Protein AF-A0AAT9HGL9-F1 (afdb_monomer_lite)

Organism: NCBI:txid3074435

Radius of gyration: 11.96 Å; chains: 1; bounding box: 26×20×30 Å

InterPro domains:
  IPR039763 Damage-control phosphatase ARMT1 [PTHR12260] (1-65)

Secondary structure (DSSP, 8-state):
-TT----TTS-HHHHHTTSSS-EEEEEE--SS---S--HHHHHHHHHHHTTGGGTSS--EEEEEE-

pLDDT: mean 93.02, std 4.24, range [74.62, 97.56]

Sequence (66 aa):
MGDRYWPPTTPFAEVTAYFPGPVAALRTLKSDVITGLTAQTEAALDAAEGRRWRTGGTHALIQVRT

Structure (mmCIF, N/CA/C/O backbone):
data_AF-A0AAT9HGL9-F1
#
_entry.id   AF-A0AAT9HGL9-F1
#
loop_
_atom_site.group_PDB
_atom_site.id
_atom_site.type_symbol
_atom_site.label_atom_id
_atom_site.label_alt_id
_atom_site.label_comp_id
_atom_site.label_asym_id
_atom_site.label_entity_id
_atom_site.label_seq_id
_atom_site.pdbx_PDB_ins_code
_atom_site.Cartn_x
_atom_site.Cartn_y
_atom_site.Cartn_z
_atom_site.occupancy
_atom_site.B_iso_or_equiv
_atom_site.auth_seq_id
_atom_site.auth_comp_id
_atom_site.auth_asym_id
_atom_site.auth_atom_id
_atom_site.pdbx_PDB_model_num
ATOM 1 N N . MET A 1 1 ? 0.539 7.226 -8.831 1.00 74.62 1 MET A N 1
ATOM 2 C CA . MET A 1 1 ? -0.921 7.213 -8.562 1.00 74.62 1 MET A CA 1
ATOM 3 C C . MET A 1 1 ? -1.630 8.521 -8.934 1.00 74.62 1 MET A C 1
ATOM 5 O O . MET A 1 1 ? -2.834 8.475 -9.149 1.00 74.62 1 MET A O 1
ATOM 9 N N . GLY A 1 2 ? -0.925 9.658 -9.067 1.00 76.94 2 GLY A N 1
ATOM 10 C CA . GLY A 1 2 ? -1.473 10.870 -9.703 1.00 76.94 2 GLY A CA 1
ATOM 11 C C . GLY A 1 2 ? -2.528 11.635 -8.899 1.00 76.94 2 GLY A C 1
ATOM 12 O O . GLY A 1 2 ? -3.280 12.385 -9.503 1.00 76.94 2 GLY A O 1
ATOM 13 N N . ASP A 1 3 ? -2.596 11.405 -7.583 1.00 83.81 3 ASP A N 1
ATOM 14 C CA . ASP A 1 3 ? -3.548 12.032 -6.649 1.00 83.81 3 ASP A CA 1
ATOM 15 C C . ASP A 1 3 ? -5.020 11.972 -7.092 1.00 83.81 3 ASP A C 1
ATOM 17 O O . ASP A 1 3 ? -5.783 12.928 -7.002 1.00 83.81 3 ASP A O 1
ATOM 21 N N . ARG A 1 4 ? -5.417 10.817 -7.634 1.00 84.69 4 ARG A N 1
ATOM 22 C CA . ARG A 1 4 ? -6.796 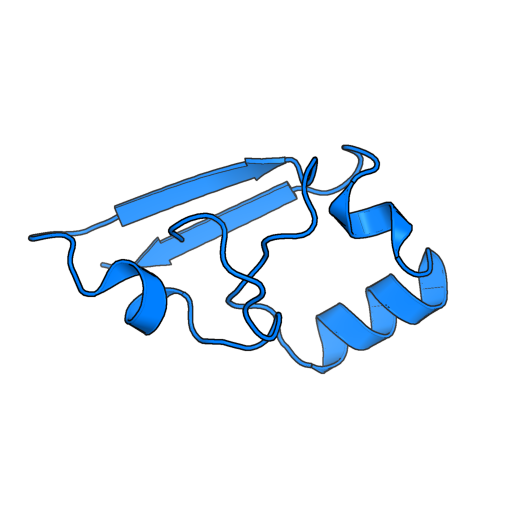10.550 -8.055 1.00 84.69 4 ARG A CA 1
ATOM 23 C C . ARG A 1 4 ? -7.501 9.665 -7.036 1.00 84.69 4 ARG A C 1
ATOM 25 O O . ARG A 1 4 ? -6.878 8.785 -6.436 1.00 84.69 4 ARG A O 1
ATOM 32 N N . TYR A 1 5 ? -8.815 9.842 -6.920 1.00 85.56 5 TYR A N 1
ATOM 33 C CA . TYR A 1 5 ? -9.694 8.931 -6.188 1.00 85.56 5 TYR A CA 1
ATOM 34 C C . TYR A 1 5 ? -9.874 7.623 -6.964 1.00 85.56 5 TYR A C 1
ATOM 36 O O . TYR A 1 5 ? -10.834 7.444 -7.710 1.00 85.56 5 TYR A O 1
AT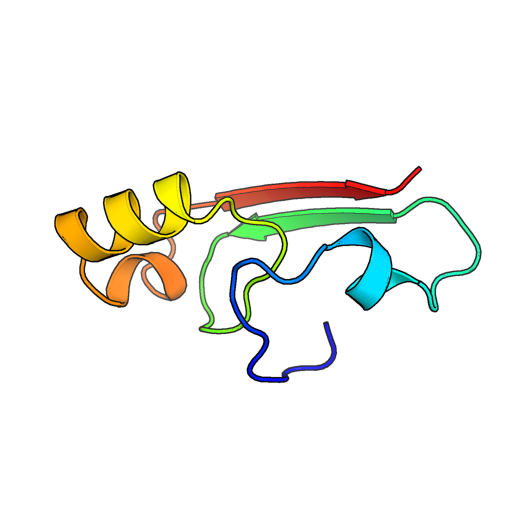OM 44 N N . TRP A 1 6 ? -8.918 6.713 -6.803 1.00 88.88 6 TRP A N 1
ATOM 45 C CA . TRP A 1 6 ? -9.022 5.347 -7.303 1.00 88.88 6 TRP A C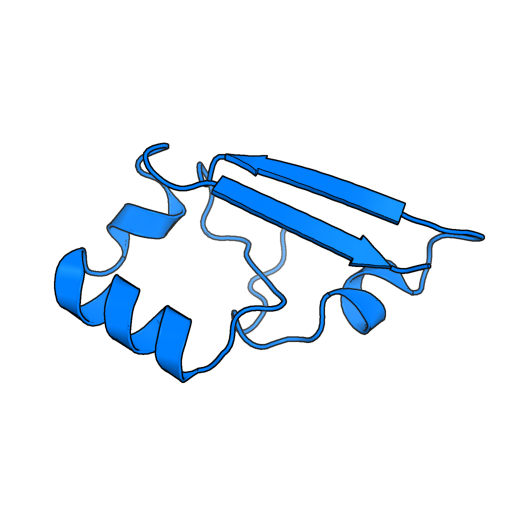A 1
ATOM 46 C C . TRP A 1 6 ? -9.893 4.498 -6.370 1.00 88.88 6 TRP A C 1
ATOM 48 O O . TRP A 1 6 ? -9.771 4.635 -5.148 1.00 88.88 6 TRP A O 1
ATOM 58 N N . PRO A 1 7 ? -10.712 3.570 -6.902 1.00 93.19 7 PRO A N 1
ATOM 59 C CA . PRO A 1 7 ? -11.199 2.449 -6.111 1.00 93.19 7 PRO A CA 1
ATOM 60 C C . PRO A 1 7 ? -10.009 1.751 -5.428 1.00 93.19 7 PRO A C 1
ATOM 62 O O . PRO A 1 7 ? -9.030 1.443 -6.118 1.00 93.19 7 PRO A O 1
ATOM 65 N N . PRO A 1 8 ? -10.051 1.472 -4.116 1.00 92.44 8 PRO A N 1
ATOM 66 C CA . PRO A 1 8 ? -8.923 0.866 -3.395 1.00 92.44 8 PRO A CA 1
ATOM 67 C C . PRO A 1 8 ? -8.487 -0.497 -3.932 1.00 92.44 8 PRO A C 1
ATOM 69 O O . PRO A 1 8 ? -7.330 -0.887 -3.772 1.00 92.44 8 PRO A O 1
ATOM 72 N N . THR A 1 9 ? -9.390 -1.184 -4.626 1.00 95.44 9 THR A N 1
ATOM 73 C CA . THR A 1 9 ? -9.166 -2.463 -5.304 1.00 95.44 9 THR A CA 1
ATOM 74 C C . THR A 1 9 ? -8.577 -2.339 -6.711 1.00 95.44 9 THR A C 1
ATOM 76 O O . THR A 1 9 ? -8.239 -3.355 -7.313 1.00 95.44 9 THR A O 1
ATOM 79 N N . THR A 1 10 ? -8.403 -1.120 -7.240 1.00 96.12 10 THR A N 1
ATOM 80 C CA . THR A 1 10 ? -7.765 -0.893 -8.550 1.00 96.12 10 THR A CA 1
ATOM 81 C C . THR A 1 10 ? -6.371 -1.526 -8.556 1.00 96.12 10 THR A C 1
ATOM 83 O O . THR A 1 10 ? -5.595 -1.231 -7.644 1.00 96.12 10 THR A O 1
ATOM 86 N N . PRO A 1 11 ? -5.996 -2.353 -9.547 1.00 95.56 11 PRO A N 1
ATOM 87 C CA . PRO A 1 11 ? -4.690 -3.003 -9.557 1.00 95.56 11 PRO A CA 1
ATOM 88 C C . PRO A 1 11 ? -3.524 -2.002 -9.572 1.00 95.56 11 PRO A C 1
ATOM 90 O O . PRO A 1 11 ? -3.445 -1.110 -10.418 1.00 95.56 11 PRO A O 1
ATOM 93 N N . PHE A 1 12 ? -2.552 -2.187 -8.672 1.00 94.94 12 PHE A N 1
ATOM 94 C CA . PHE A 1 12 ? -1.344 -1.348 -8.613 1.00 94.94 12 PHE A CA 1
ATOM 95 C C . PHE A 1 12 ? -0.550 -1.367 -9.931 1.00 94.94 12 PHE A C 1
ATOM 97 O O . PHE A 1 12 ? 0.018 -0.351 -10.339 1.00 94.94 12 PHE A O 1
ATOM 104 N N . ALA A 1 13 ? -0.539 -2.513 -10.620 1.00 94.50 13 ALA A N 1
ATOM 105 C CA . ALA A 1 13 ? 0.150 -2.688 -11.895 1.00 94.50 13 ALA A CA 1
ATOM 106 C C . ALA A 1 13 ? -0.418 -1.781 -13.001 1.00 94.50 13 ALA A C 1
ATOM 108 O O . ALA A 1 13 ? 0.359 -1.179 -13.741 1.00 94.50 13 ALA A O 1
ATOM 109 N N . GLU A 1 14 ? -1.744 -1.619 -13.066 1.00 94.44 14 GLU A N 1
ATOM 110 C CA . GLU A 1 14 ? -2.405 -0.738 -14.037 1.00 94.44 14 GLU A CA 1
ATOM 111 C C . GLU A 1 14 ? -2.077 0.730 -13.760 1.00 94.44 14 GLU A C 1
ATOM 113 O O . GLU A 1 14 ? -1.658 1.469 -14.649 1.00 94.44 14 GLU A O 1
ATOM 118 N N . VAL A 1 15 ? -2.172 1.149 -12.496 1.00 94.56 15 VAL A N 1
ATOM 119 C CA . VAL A 1 15 ? -1.930 2.546 -12.099 1.00 94.56 15 VAL A CA 1
ATOM 120 C C . VAL A 1 15 ? -0.466 2.948 -12.262 1.00 94.56 15 VAL A C 1
ATOM 122 O O . VAL A 1 15 ? -0.170 4.133 -12.408 1.00 94.56 15 VAL A O 1
ATOM 125 N N . THR A 1 16 ? 0.459 1.990 -12.246 1.00 95.00 16 THR A N 1
ATOM 126 C CA . THR A 1 16 ? 1.891 2.238 -12.453 1.00 95.00 16 THR A CA 1
ATOM 127 C C . THR A 1 16 ? 2.359 1.960 -13.877 1.00 95.00 16 THR A C 1
ATOM 129 O O . THR A 1 16 ? 3.525 2.227 -14.162 1.00 95.00 16 THR A O 1
ATOM 132 N N . ALA A 1 17 ? 1.502 1.469 -14.786 1.00 94.25 17 ALA A N 1
ATOM 133 C CA . ALA A 1 17 ? 1.847 0.990 -16.140 1.00 94.25 17 ALA A CA 1
ATOM 134 C C . ALA A 1 17 ? 2.739 1.943 -16.959 1.00 94.25 17 ALA A C 1
ATOM 136 O O . ALA A 1 17 ? 3.523 1.496 -17.785 1.00 94.25 17 ALA A O 1
ATOM 137 N N . TYR A 1 18 ? 2.678 3.245 -16.678 1.00 93.25 18 TYR A N 1
ATOM 138 C CA . TYR A 1 18 ? 3.484 4.275 -17.332 1.00 93.25 18 TYR A CA 1
ATOM 139 C C . TYR A 1 18 ? 4.990 4.240 -17.002 1.00 93.25 18 TYR A C 1
ATOM 141 O O . TYR A 1 18 ? 5.775 4.871 -17.705 1.00 93.25 18 TYR A O 1
ATOM 149 N N . PHE A 1 19 ? 5.418 3.565 -15.930 1.00 92.94 19 PHE A N 1
ATOM 150 C CA . PHE A 1 19 ? 6.842 3.447 -15.609 1.00 92.94 19 PHE A CA 1
ATOM 151 C C . PHE A 1 19 ? 7.542 2.452 -16.549 1.00 92.94 19 PHE A C 1
ATOM 153 O O . PHE A 1 19 ? 7.016 1.356 -16.745 1.00 92.94 19 PHE A O 1
ATOM 160 N N . PRO A 1 20 ? 8.752 2.766 -17.052 1.00 94.25 20 PRO A N 1
ATOM 161 C CA . PRO A 1 20 ? 9.440 1.969 -18.074 1.00 94.25 20 PRO A CA 1
ATOM 162 C C . PRO A 1 20 ? 10.082 0.667 -17.558 1.00 94.25 20 PRO A C 1
ATOM 164 O O . PRO A 1 20 ? 10.663 -0.074 -18.343 1.00 94.25 20 PRO A O 1
ATOM 167 N N . GLY A 1 21 ? 10.015 0.383 -16.256 1.00 94.75 21 GLY A N 1
ATOM 168 C CA . GLY A 1 21 ? 10.629 -0.800 -15.647 1.00 94.75 21 GLY A CA 1
ATOM 169 C C . GLY A 1 21 ? 10.009 -1.154 -14.294 1.00 94.75 21 GLY A C 1
ATOM 170 O O . GLY A 1 21 ? 8.963 -0.597 -13.945 1.00 94.75 21 GLY A O 1
ATOM 171 N N . PRO A 1 22 ? 10.620 -2.070 -13.526 1.00 95.62 22 PRO A N 1
ATOM 172 C CA . PRO A 1 22 ? 10.116 -2.474 -12.218 1.00 95.62 22 PRO A CA 1
ATOM 173 C C . PRO A 1 22 ? 9.966 -1.298 -11.245 1.00 95.62 22 PRO A C 1
ATOM 175 O O . PRO A 1 22 ? 10.800 -0.393 -11.212 1.00 95.62 22 PRO A O 1
ATOM 178 N N . VAL A 1 23 ? 8.908 -1.315 -10.433 1.00 96.00 23 VAL A N 1
ATOM 179 C CA . VAL A 1 23 ? 8.605 -0.271 -9.441 1.00 96.00 23 VAL A CA 1
ATOM 180 C C . VAL A 1 23 ? 8.197 -0.903 -8.121 1.00 96.00 23 VAL A C 1
ATOM 182 O O . VAL A 1 23 ? 7.363 -1.807 -8.087 1.00 96.00 23 VAL A O 1
ATOM 185 N N . ALA A 1 24 ? 8.727 -0.358 -7.027 1.00 96.12 24 ALA A N 1
ATOM 186 C CA . ALA A 1 24 ? 8.277 -0.642 -5.673 1.00 96.12 24 ALA A CA 1
ATOM 187 C C . ALA A 1 24 ? 7.795 0.644 -4.988 1.00 96.12 24 ALA A C 1
ATOM 189 O O . ALA A 1 24 ? 8.439 1.689 -5.080 1.00 96.12 24 ALA A O 1
ATOM 190 N N . ALA A 1 25 ? 6.670 0.562 -4.282 1.00 94.25 25 ALA A N 1
ATOM 191 C CA . ALA A 1 25 ? 6.147 1.621 -3.431 1.00 94.25 25 ALA A CA 1
ATOM 192 C C . ALA A 1 25 ? 6.097 1.129 -1.981 1.00 94.25 25 ALA A C 1
ATOM 194 O O . ALA A 1 25 ? 5.369 0.188 -1.667 1.00 94.25 25 ALA A O 1
ATOM 195 N N . LEU A 1 26 ? 6.864 1.781 -1.105 1.00 95.38 26 LEU A N 1
ATOM 196 C CA . LEU A 1 26 ? 6.842 1.579 0.343 1.00 95.38 26 LEU A CA 1
ATOM 197 C C . LEU A 1 26 ? 6.213 2.826 0.957 1.00 95.38 26 LEU A C 1
ATOM 199 O O . LEU A 1 26 ? 6.770 3.920 0.838 1.00 95.38 26 LEU A O 1
ATOM 203 N N . ARG A 1 27 ? 5.026 2.692 1.553 1.00 93.62 27 ARG A N 1
ATOM 204 C CA . ARG A 1 27 ? 4.249 3.863 1.974 1.00 93.62 27 ARG A CA 1
ATOM 205 C C . ARG A 1 27 ? 3.447 3.616 3.242 1.00 93.62 27 ARG A C 1
ATOM 207 O O . ARG A 1 27 ? 2.626 2.707 3.292 1.00 93.62 27 ARG A O 1
ATOM 214 N N . THR A 1 28 ? 3.598 4.516 4.209 1.00 94.50 28 THR A N 1
ATOM 215 C CA . THR A 1 28 ? 2.658 4.678 5.325 1.00 94.50 28 THR A CA 1
ATOM 216 C C . THR A 1 28 ? 1.405 5.427 4.864 1.00 94.50 28 THR A C 1
ATOM 218 O O . THR A 1 28 ? 1.501 6.447 4.177 1.00 94.50 28 THR A O 1
ATOM 221 N N . LEU A 1 29 ? 0.226 4.952 5.254 1.00 92.00 29 LEU A N 1
ATOM 222 C CA . LEU A 1 29 ? -1.066 5.519 4.878 1.00 92.00 29 LEU A CA 1
ATOM 223 C C . LEU A 1 29 ? -1.332 6.839 5.610 1.00 92.00 29 LEU A C 1
ATOM 225 O O . LEU A 1 29 ? -1.693 6.861 6.784 1.00 92.00 29 LEU A O 1
ATOM 229 N N . LYS A 1 30 ? -1.118 7.947 4.896 1.00 91.12 30 LYS A N 1
ATOM 230 C CA . LYS A 1 30 ? -1.328 9.326 5.371 1.00 91.12 30 LYS A CA 1
ATOM 231 C C . LYS A 1 30 ? -2.203 10.152 4.413 1.00 91.12 30 LYS A C 1
ATOM 233 O O . LYS A 1 30 ? -2.197 11.374 4.470 1.00 91.12 30 LYS A O 1
ATOM 238 N N . SER A 1 31 ? -2.886 9.494 3.478 1.00 89.44 31 SER A N 1
ATOM 239 C CA . SER A 1 31 ? -3.674 10.113 2.405 1.00 89.44 31 SER A CA 1
ATOM 240 C C . SER A 1 31 ? -4.723 9.120 1.903 1.00 89.44 31 SER A C 1
ATOM 242 O O . SER A 1 31 ? -4.456 7.917 1.867 1.00 89.44 31 SER A O 1
ATOM 244 N N . ASP A 1 32 ? -5.881 9.625 1.467 1.00 87.69 32 ASP A N 1
ATOM 245 C CA . ASP A 1 32 ? -6.991 8.828 0.929 1.00 87.69 32 ASP A CA 1
ATOM 246 C C . ASP A 1 32 ? -6.623 7.980 -0.294 1.00 87.69 32 ASP A C 1
ATOM 248 O O . ASP A 1 32 ? -7.245 6.943 -0.529 1.00 87.69 32 ASP A O 1
ATOM 252 N N . VAL A 1 33 ? -5.619 8.394 -1.073 1.00 90.56 33 VAL A N 1
ATOM 253 C CA . VAL A 1 33 ? -5.207 7.675 -2.283 1.00 90.56 33 VAL A CA 1
ATOM 254 C C . VAL A 1 33 ? -4.669 6.306 -1.898 1.00 90.56 33 VAL A C 1
ATOM 256 O O . VAL A 1 33 ? -3.680 6.211 -1.170 1.00 90.56 33 VAL A O 1
ATOM 259 N N . ILE A 1 34 ? -5.273 5.245 -2.426 1.00 92.94 34 ILE A N 1
ATOM 260 C CA . ILE A 1 34 ? -4.829 3.864 -2.243 1.00 92.94 34 ILE A CA 1
ATOM 261 C C . ILE A 1 34 ? -5.298 2.989 -3.408 1.00 92.94 34 ILE A C 1
ATOM 263 O O . ILE A 1 34 ? -6.326 3.261 -4.017 1.00 92.94 34 ILE A O 1
ATOM 267 N N . THR A 1 35 ? -4.516 1.962 -3.737 1.00 94.50 35 THR A N 1
ATOM 268 C CA . THR A 1 35 ? -4.791 0.990 -4.806 1.00 94.50 35 THR A CA 1
ATOM 269 C C . THR A 1 35 ? -4.248 -0.375 -4.388 1.00 94.50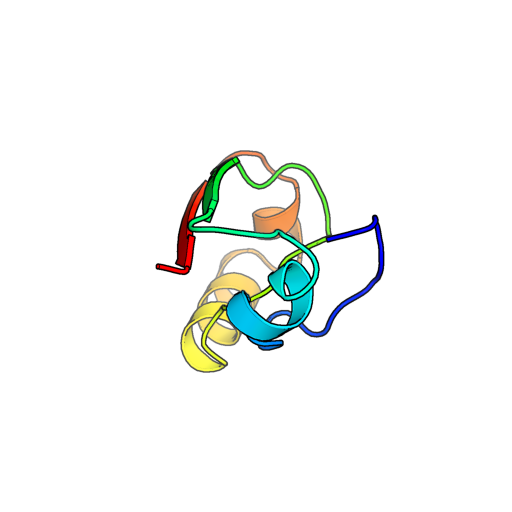 35 THR A C 1
ATOM 271 O O . THR A 1 35 ? -3.445 -0.459 -3.456 1.00 94.50 35 THR A O 1
ATOM 274 N N . GLY A 1 36 ? -4.639 -1.437 -5.086 1.00 95.19 36 GLY A N 1
ATOM 275 C CA . GLY A 1 36 ? -4.088 -2.784 -4.955 1.00 95.19 36 GLY A CA 1
ATOM 276 C C . GLY A 1 36 ? -4.458 -3.521 -3.668 1.00 95.19 36 GLY A C 1
ATOM 277 O O . GLY A 1 36 ? -3.759 -4.467 -3.311 1.00 95.19 36 GLY A O 1
ATOM 278 N N . LEU A 1 37 ? -5.516 -3.105 -2.968 1.00 96.06 37 LEU A N 1
ATOM 279 C CA . LEU A 1 37 ? -6.084 -3.891 -1.874 1.00 96.06 37 LEU A CA 1
ATOM 280 C C . LEU A 1 37 ? -7.026 -4.974 -2.402 1.00 96.06 37 LEU A C 1
ATOM 282 O O . LEU A 1 37 ? -7.631 -4.836 -3.463 1.00 96.06 37 LEU A O 1
ATOM 286 N N . THR A 1 38 ? -7.207 -6.037 -1.621 1.00 96.06 38 THR A N 1
ATOM 287 C CA . THR A 1 38 ? -8.348 -6.935 -1.830 1.00 96.06 38 THR A CA 1
ATOM 288 C C . THR A 1 38 ? -9.610 -6.305 -1.240 1.00 96.06 38 THR A C 1
ATOM 290 O O . THR A 1 38 ? -9.534 -5.572 -0.251 1.00 96.06 38 THR A O 1
ATOM 293 N N . ALA A 1 39 ? -10.779 -6.639 -1.793 1.00 95.75 39 ALA A N 1
ATOM 294 C CA . ALA A 1 39 ? -12.059 -6.200 -1.232 1.00 95.75 39 ALA A CA 1
ATOM 295 C C . ALA A 1 39 ? -12.237 -6.657 0.229 1.00 95.75 39 ALA A C 1
ATOM 297 O O . ALA A 1 39 ? -12.789 -5.930 1.049 1.00 95.75 39 ALA A O 1
ATOM 298 N N . GLN A 1 40 ? -11.716 -7.839 0.577 1.00 97.56 40 GLN A N 1
ATOM 299 C CA . GLN A 1 40 ? -11.741 -8.355 1.946 1.00 97.56 40 GLN A CA 1
ATOM 300 C C . GLN A 1 40 ? -10.893 -7.497 2.896 1.00 97.56 40 GLN A C 1
ATOM 302 O O . GLN A 1 40 ? -11.334 -7.185 3.999 1.00 97.56 40 GLN A O 1
ATOM 307 N N . THR A 1 41 ? -9.685 -7.107 2.477 1.00 96.50 41 THR A N 1
ATOM 308 C CA . THR A 1 41 ? -8.801 -6.246 3.273 1.00 96.50 41 THR A CA 1
ATOM 309 C C . THR A 1 41 ? -9.417 -4.867 3.480 1.00 96.50 41 THR A C 1
ATOM 311 O O . THR A 1 41 ? -9.413 -4.370 4.602 1.00 96.50 41 THR A O 1
ATOM 314 N N . GLU A 1 42 ? -9.972 -4.265 2.425 1.00 95.88 42 GLU A N 1
ATOM 315 C CA . GLU A 1 42 ? -10.672 -2.982 2.528 1.00 95.88 42 GLU A CA 1
ATOM 316 C C . GLU A 1 42 ? -11.846 -3.066 3.510 1.00 95.88 42 GLU A C 1
ATOM 318 O O . GLU A 1 42 ? -11.915 -2.263 4.436 1.00 95.88 42 GLU A O 1
ATOM 323 N N . ALA A 1 43 ? -12.712 -4.073 3.366 1.00 96.69 43 ALA A N 1
ATOM 324 C CA . ALA A 1 43 ? -13.868 -4.249 4.240 1.00 96.69 43 ALA A CA 1
ATOM 325 C C . ALA A 1 43 ? -13.469 -4.456 5.710 1.00 96.69 43 ALA A C 1
ATOM 327 O O . ALA A 1 43 ? -14.107 -3.902 6.601 1.00 96.69 43 ALA A O 1
ATOM 328 N N . ALA A 1 44 ? -12.406 -5.222 5.976 1.00 97.31 44 ALA A N 1
ATOM 329 C CA . ALA A 1 44 ? -11.911 -5.442 7.333 1.00 97.31 44 ALA A CA 1
ATOM 330 C C . ALA A 1 44 ? -11.383 -4.146 7.975 1.00 97.31 44 ALA A C 1
ATOM 332 O O . ALA A 1 44 ? -11.681 -3.869 9.136 1.00 97.31 44 ALA A O 1
ATOM 333 N N . LEU A 1 45 ? -10.634 -3.339 7.218 1.00 96.06 45 LEU A N 1
ATOM 334 C CA . LEU A 1 45 ? -10.101 -2.060 7.689 1.00 96.06 45 LEU A CA 1
ATOM 335 C C . LEU A 1 45 ? -11.210 -1.022 7.894 1.00 96.06 45 LEU A C 1
ATOM 337 O O . LEU A 1 45 ? -11.231 -0.334 8.915 1.00 96.06 45 LEU A O 1
ATOM 341 N N . ASP A 1 46 ? -12.162 -0.943 6.961 1.00 95.94 46 ASP A N 1
ATOM 342 C CA . ASP A 1 46 ? -13.323 -0.062 7.085 1.00 95.94 46 ASP A CA 1
ATOM 343 C C . ASP A 1 46 ? -14.202 -0.467 8.287 1.00 95.94 46 ASP A C 1
ATOM 345 O O . ASP A 1 46 ? -14.682 0.406 9.011 1.00 95.94 46 ASP A O 1
ATOM 349 N N . ALA A 1 47 ? -14.367 -1.764 8.567 1.00 97.56 47 ALA A N 1
ATOM 350 C CA . ALA A 1 47 ? -15.101 -2.239 9.741 1.00 97.56 47 ALA A CA 1
ATOM 351 C C . ALA A 1 47 ? -14.385 -1.923 11.068 1.00 97.56 47 ALA A C 1
ATOM 353 O O . ALA A 1 47 ? -15.045 -1.600 12.055 1.00 97.56 47 ALA A O 1
ATOM 354 N N . ALA A 1 48 ? -13.052 -2.011 11.102 1.00 96.62 48 ALA A N 1
ATOM 355 C CA . ALA A 1 48 ? -12.267 -1.783 12.314 1.00 96.62 48 ALA A CA 1
ATOM 356 C C . ALA A 1 48 ? -12.074 -0.291 12.640 1.00 96.62 48 ALA A C 1
ATOM 358 O O . ALA A 1 48 ? -12.145 0.105 13.803 1.00 96.62 48 ALA A O 1
ATOM 359 N N . GLU A 1 49 ? -11.820 0.545 11.629 1.00 95.19 49 GLU A N 1
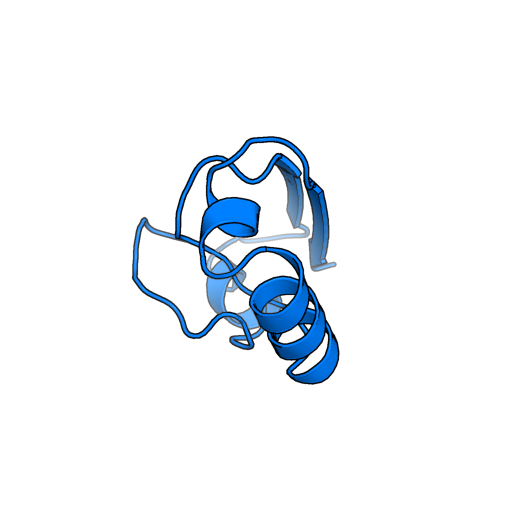ATOM 360 C CA . GLU A 1 49 ? -11.336 1.924 11.815 1.00 95.19 49 GLU A CA 1
ATOM 361 C C . GLU A 1 49 ? -12.098 2.968 10.981 1.00 95.19 49 GLU A C 1
ATOM 363 O O . GLU A 1 49 ? -11.731 4.153 10.948 1.00 95.19 49 GLU A O 1
ATOM 368 N N . GLY A 1 50 ? -13.169 2.562 10.294 1.00 92.81 50 GLY A N 1
ATOM 369 C CA . GLY A 1 50 ? -13.896 3.426 9.370 1.00 92.81 50 GLY A CA 1
ATOM 370 C C . GLY A 1 50 ? -12.969 3.929 8.269 1.00 92.81 50 GLY A C 1
ATOM 371 O O . GLY A 1 50 ? -12.193 3.183 7.698 1.00 92.81 50 GLY A O 1
ATOM 372 N N . ARG A 1 51 ? -12.983 5.230 7.980 1.00 89.38 51 ARG A N 1
ATOM 373 C CA . ARG A 1 51 ? -12.084 5.820 6.970 1.00 89.38 51 ARG A CA 1
ATOM 374 C C . ARG A 1 51 ? -10.684 6.158 7.507 1.00 89.38 51 ARG A C 1
ATOM 376 O O . ARG A 1 51 ? -9.809 6.490 6.707 1.00 89.38 51 ARG A O 1
ATOM 383 N N . ARG A 1 52 ? -10.449 6.120 8.829 1.00 92.50 52 ARG A N 1
ATOM 384 C CA . ARG A 1 52 ? -9.218 6.671 9.436 1.00 92.50 52 ARG A CA 1
ATOM 385 C C . ARG A 1 52 ? -7.959 5.875 9.122 1.00 92.50 52 ARG A C 1
ATOM 387 O O . ARG A 1 52 ? -6.889 6.476 9.084 1.00 92.50 52 ARG A O 1
ATOM 394 N N . TRP A 1 53 ? -8.060 4.581 8.837 1.00 93.19 53 TRP A N 1
ATOM 395 C CA . TRP A 1 53 ? -6.892 3.758 8.499 1.00 93.19 53 TRP A CA 1
ATOM 396 C C . TRP A 1 53 ? -6.143 4.267 7.251 1.00 93.19 53 TRP A C 1
ATOM 398 O O . TRP A 1 53 ? -4.948 4.016 7.101 1.00 93.19 53 TRP A O 1
ATOM 408 N N . ARG A 1 54 ? -6.811 5.038 6.373 1.00 91.88 54 ARG A N 1
ATOM 409 C CA . ARG A 1 54 ? -6.204 5.659 5.180 1.00 91.88 54 ARG A CA 1
ATOM 410 C C . ARG A 1 54 ? -5.313 6.870 5.508 1.00 91.88 54 ARG A C 1
ATOM 412 O O . ARG A 1 54 ? -4.392 7.176 4.751 1.00 91.88 54 ARG A O 1
ATOM 419 N N . THR A 1 55 ? -5.564 7.569 6.616 1.00 93.25 55 THR A N 1
ATOM 420 C CA . THR A 1 55 ? -4.923 8.865 6.928 1.00 93.25 55 THR A CA 1
ATOM 421 C C . THR A 1 55 ? -4.231 8.915 8.287 1.00 93.25 55 THR A C 1
ATOM 423 O O . THR A 1 55 ? -3.396 9.790 8.507 1.00 93.25 55 THR A O 1
ATOM 426 N N . GLY A 1 56 ? -4.522 7.971 9.184 1.00 90.12 56 GLY A N 1
ATOM 427 C CA . GLY A 1 56 ? -4.026 7.955 10.560 1.00 90.12 56 GLY A CA 1
ATOM 428 C C . GLY A 1 56 ? -2.534 7.652 10.708 1.00 90.12 56 GLY A C 1
ATOM 429 O O . GLY A 1 56 ? -1.996 7.790 11.801 1.00 90.12 56 GLY A O 1
ATOM 430 N N . GLY A 1 57 ? -1.843 7.240 9.642 1.00 90.06 57 GLY A N 1
ATOM 431 C CA . GLY A 1 57 ? -0.413 6.935 9.692 1.00 90.06 57 GLY A CA 1
ATOM 432 C C . GLY A 1 57 ? -0.062 5.644 10.438 1.00 90.06 57 GLY A C 1
ATOM 433 O O . GLY A 1 57 ? 1.116 5.389 10.665 1.00 90.06 57 GLY A O 1
ATOM 434 N N . THR A 1 58 ? -1.060 4.840 10.810 1.00 92.81 58 THR A N 1
ATOM 435 C CA . THR A 1 58 ? -0.919 3.602 11.597 1.00 92.81 58 THR A CA 1
ATOM 436 C C . THR A 1 58 ? -0.720 2.355 10.737 1.00 92.81 58 THR A C 1
ATOM 438 O O . THR A 1 58 ? -0.292 1.322 11.240 1.00 92.81 58 THR A O 1
ATOM 441 N N . HIS A 1 59 ? -0.994 2.458 9.435 1.00 94.00 59 HIS A N 1
ATOM 442 C CA . HIS A 1 59 ? -0.916 1.364 8.470 1.00 94.00 59 HIS A CA 1
ATOM 443 C C . HIS A 1 59 ? 0.114 1.663 7.386 1.00 94.00 59 HIS A C 1
ATOM 445 O O . HIS A 1 59 ? 0.366 2.823 7.050 1.00 94.00 59 HIS A O 1
ATOM 451 N N . ALA A 1 60 ? 0.691 0.617 6.799 1.00 93.88 60 ALA A N 1
ATOM 452 C CA . ALA A 1 60 ? 1.625 0.738 5.690 1.00 93.88 60 ALA A CA 1
ATOM 453 C C . ALA A 1 60 ? 1.409 -0.362 4.648 1.00 93.88 60 ALA A C 1
ATOM 455 O O . ALA A 1 60 ? 0.885 -1.431 4.950 1.00 93.88 60 ALA A O 1
ATOM 456 N N . LEU A 1 61 ? 1.832 -0.075 3.419 1.00 93.94 61 LEU A N 1
ATOM 457 C CA . LEU A 1 61 ? 1.795 -0.991 2.286 1.00 93.94 61 LEU A CA 1
ATOM 458 C C . LEU A 1 61 ? 3.195 -1.114 1.690 1.00 93.94 61 LEU A C 1
ATOM 460 O O . LEU A 1 61 ? 3.937 -0.127 1.619 1.00 93.94 61 LEU A O 1
ATOM 464 N N . ILE A 1 62 ? 3.484 -2.297 1.161 1.00 95.56 62 ILE A N 1
ATOM 465 C CA . ILE A 1 62 ? 4.576 -2.522 0.220 1.00 95.56 62 ILE A CA 1
ATOM 466 C C . ILE A 1 62 ? 3.950 -3.106 -1.042 1.00 95.56 62 ILE A C 1
ATOM 468 O O . ILE A 1 62 ? 3.291 -4.140 -0.982 1.00 95.56 62 ILE A O 1
ATOM 472 N N . GLN A 1 63 ? 4.118 -2.427 -2.173 1.00 95.56 63 GLN A N 1
ATOM 473 C CA . GLN A 1 63 ? 3.566 -2.855 -3.459 1.00 95.56 63 GLN A CA 1
ATOM 474 C C . GLN A 1 63 ? 4.677 -2.900 -4.493 1.00 95.56 63 GLN A C 1
ATOM 476 O O . GLN A 1 63 ? 5.452 -1.952 -4.601 1.00 95.56 63 GLN A O 1
ATOM 481 N N . VAL A 1 64 ? 4.754 -3.993 -5.247 1.00 95.25 64 VAL A N 1
ATOM 482 C CA . VAL A 1 64 ? 5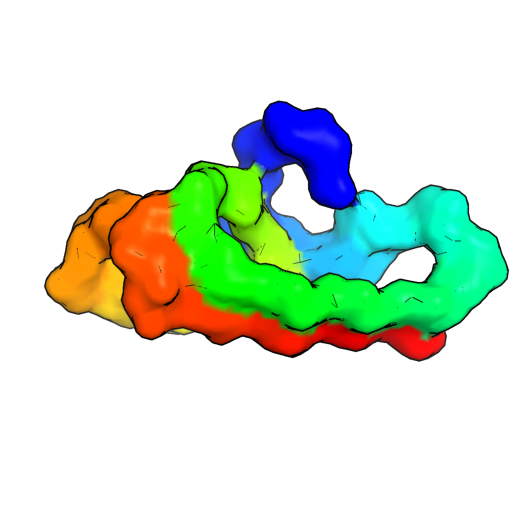.798 -4.209 -6.250 1.00 95.25 64 VAL A CA 1
ATOM 483 C C . VAL A 1 64 ? 5.150 -4.606 -7.567 1.00 95.25 64 VAL A C 1
ATOM 485 O O . VAL A 1 64 ? 4.243 -5.436 -7.596 1.00 95.25 64 VAL A O 1
ATOM 488 N N . ARG A 1 65 ? 5.633 -4.010 -8.656 1.00 93.94 65 ARG A N 1
ATOM 489 C CA . ARG A 1 65 ? 5.413 -4.471 -10.023 1.00 93.94 65 ARG A CA 1
ATOM 490 C C . ARG A 1 65 ? 6.777 -4.737 -10.645 1.00 93.94 65 ARG A C 1
ATOM 492 O O . ARG A 1 65 ? 7.575 -3.808 -10.756 1.00 93.94 65 ARG A O 1
ATOM 499 N N . THR A 1 66 ? 7.021 -5.978 -11.036 1.00 88.62 66 THR A N 1
ATOM 500 C CA . THR A 1 66 ? 8.239 -6.415 -11.731 1.00 88.62 66 THR A CA 1
ATOM 501 C C . THR A 1 66 ? 7.970 -6.634 -13.201 1.00 88.62 66 THR A C 1
ATOM 503 O O . THR A 1 66 ? 6.897 -7.206 -13.491 1.00 88.62 66 THR A O 1
#

Foldseek 3Di:
DPPDQDDQAAQPCVVCVPDPDKDKDKDQQQANDHHNDDPVRVVVCCVVPNSCSNRVSPDIDIDIDD